Protein AF-G2GE98-F1 (afdb_monomer_lite)

Foldseek 3Di:
DDQAPQPRDDADFEWEADDDPGTGTHHPVRDDPVRVVLVVVLQVLLVLAADADPVGTADQVGDHQYSQLSVQVSVVCVVQQKHFDDAPAQQCLCCLQVVHDDNVPHDDDDQQSASWTWIARNVPRGTFKIKGWDADDDDVVVVCVVCVVRPQKDWDWAFDGSRDPRTIIIIIGRNVRGD

Secondary structure (DSSP, 8-state):
-EE-TTT--EESEEEESSSTTT-EEEETTT--HHHHHHHHHHHHHHTTTS-B-SS-B--TT-TTS-HHHHHHHHHHHHHTTEEEE--S-SS-HHHHHHS---GGG-----TT--S-EEEEETTT-SEEEEEE--BS---HHHHHHHTTT-TTEEEEEES--TT-TTBPEEEEEEGGG--

Radius of gyration: 17.65 Å; chains: 1; bounding box: 40×31×50 Å

Structure (mmCIF, N/CA/C/O backbone):
data_AF-G2GE98-F1
#
_entry.id   AF-G2GE98-F1
#
loop_
_atom_site.group_PDB
_atom_site.id
_atom_site.type_symbol
_atom_site.label_atom_id
_atom_site.label_alt_id
_atom_site.label_comp_id
_atom_site.label_asym_id
_atom_site.label_entity_id
_atom_site.label_seq_id
_atom_site.pdbx_PDB_ins_code
_atom_site.Cartn_x
_atom_site.Cartn_y
_atom_site.Cartn_z
_atom_site.occupancy
_atom_site.B_iso_or_equiv
_atom_site.auth_seq_id
_atom_site.auth_comp_id
_atom_site.auth_asym_id
_atom_site.auth_atom_id
_atom_site.pdbx_PDB_model_num
ATOM 1 N N . MET A 1 1 ? 1.289 8.291 -21.891 1.00 74.69 1 MET A N 1
ATOM 2 C CA . MET A 1 1 ? 2.268 7.396 -22.550 1.00 74.69 1 MET A CA 1
ATOM 3 C C . MET A 1 1 ? 3.601 8.112 -22.538 1.00 74.69 1 MET A C 1
ATOM 5 O O . MET A 1 1 ? 3.590 9.318 -22.749 1.00 74.69 1 MET A O 1
ATOM 9 N N . TYR A 1 2 ? 4.691 7.396 -22.278 1.00 84.94 2 TYR A N 1
ATOM 10 C CA . TYR A 1 2 ? 6.039 7.959 -22.169 1.00 84.94 2 TYR A CA 1
ATOM 11 C C . TYR A 1 2 ? 6.961 7.335 -23.213 1.00 84.94 2 TYR A C 1
ATOM 13 O O . TYR A 1 2 ? 6.657 6.258 -23.744 1.00 84.94 2 TYR A O 1
ATOM 21 N N . ASP A 1 3 ? 8.061 8.016 -23.513 1.00 91.75 3 ASP A N 1
ATOM 22 C CA . ASP A 1 3 ? 9.035 7.545 -24.489 1.00 91.75 3 ASP A CA 1
ATOM 23 C C . ASP A 1 3 ? 9.819 6.366 -23.925 1.00 91.75 3 ASP A C 1
ATOM 25 O O . ASP A 1 3 ? 10.355 6.406 -22.822 1.00 91.75 3 ASP A O 1
ATOM 29 N N . CYS A 1 4 ? 9.811 5.267 -24.675 1.00 93.62 4 CYS A N 1
ATOM 30 C CA . CYS A 1 4 ? 10.489 4.044 -24.286 1.00 93.62 4 CYS A CA 1
ATOM 31 C C . CYS A 1 4 ? 12.004 4.203 -24.396 1.00 93.62 4 CYS A C 1
ATOM 33 O O . CYS A 1 4 ? 12.489 4.448 -25.496 1.00 93.62 4 CYS A O 1
ATOM 35 N N . GLU A 1 5 ? 12.746 3.889 -23.337 1.00 93.25 5 GLU A N 1
ATOM 36 C CA . GLU A 1 5 ? 14.214 3.949 -23.329 1.00 93.25 5 GLU A CA 1
ATOM 37 C C . GLU A 1 5 ? 14.834 3.104 -24.456 1.00 93.25 5 GLU A C 1
ATOM 39 O O . GLU A 1 5 ? 15.703 3.555 -25.192 1.00 93.25 5 GLU A O 1
ATOM 44 N N . GLY A 1 6 ? 14.314 1.892 -24.681 1.00 93.12 6 GLY A N 1
ATOM 45 C CA . GLY A 1 6 ? 14.847 1.004 -25.719 1.00 93.12 6 GLY A CA 1
ATOM 46 C C . GLY A 1 6 ? 14.561 1.397 -27.178 1.00 93.12 6 GLY A C 1
ATOM 47 O O . GLY A 1 6 ? 15.292 0.961 -28.062 1.00 93.12 6 GLY A O 1
ATOM 48 N N . CYS A 1 7 ? 13.501 2.162 -27.484 1.00 94.81 7 CYS A N 1
ATOM 49 C CA . CYS A 1 7 ? 13.139 2.464 -28.886 1.00 94.81 7 CYS A CA 1
ATOM 50 C C . CYS A 1 7 ? 12.783 3.925 -29.188 1.00 94.81 7 CYS A C 1
ATOM 52 O O . CYS A 1 7 ? 12.475 4.238 -30.339 1.00 94.81 7 CYS A O 1
ATOM 54 N N . GLY A 1 8 ? 12.771 4.799 -28.183 1.00 93.62 8 GLY A N 1
ATOM 55 C CA . GLY A 1 8 ? 12.432 6.219 -28.293 1.00 93.62 8 GLY A CA 1
ATOM 56 C C . GLY A 1 8 ? 10.978 6.515 -28.671 1.00 93.62 8 GLY A C 1
ATOM 57 O O . GLY A 1 8 ? 10.659 7.646 -29.014 1.00 93.62 8 GLY A O 1
ATOM 58 N N . ARG A 1 9 ? 10.084 5.515 -28.676 1.00 93.75 9 ARG A N 1
ATOM 59 C CA . ARG A 1 9 ? 8.678 5.692 -29.081 1.00 93.75 9 ARG A CA 1
ATOM 60 C C . ARG A 1 9 ? 7.760 5.769 -27.872 1.00 93.75 9 ARG A C 1
ATOM 62 O O . ARG A 1 9 ? 7.868 4.933 -26.972 1.00 93.75 9 ARG A O 1
ATOM 69 N N . SER A 1 10 ? 6.782 6.670 -27.922 1.00 92.44 10 SER A N 1
ATOM 70 C CA . SER A 1 10 ? 5.720 6.745 -26.922 1.00 92.44 10 SER A CA 1
ATOM 71 C C . SER A 1 10 ? 4.790 5.532 -27.031 1.00 92.44 10 SER A C 1
ATOM 73 O O . SER A 1 10 ? 4.079 5.358 -28.024 1.00 92.44 10 SER A O 1
ATOM 75 N N . ARG A 1 11 ? 4.815 4.650 -26.027 1.00 88.69 11 ARG A N 1
ATOM 76 C CA . ARG A 1 11 ? 4.040 3.394 -25.997 1.00 88.69 11 ARG A CA 1
ATOM 77 C C . ARG A 1 11 ? 3.552 3.079 -24.588 1.00 88.69 11 ARG A C 1
ATOM 79 O O . ARG A 1 11 ? 4.051 3.638 -23.615 1.00 88.69 11 ARG A O 1
ATOM 86 N N . GLN A 1 12 ? 2.597 2.156 -24.481 1.00 89.88 12 GLN A N 1
ATOM 87 C CA . GLN A 1 12 ? 2.296 1.501 -23.207 1.00 89.88 12 GLN A CA 1
ATOM 88 C C . GLN A 1 12 ? 3.499 0.672 -22.737 1.00 89.88 12 GLN A C 1
ATOM 90 O O . GLN A 1 12 ? 4.224 0.088 -23.549 1.00 89.88 12 GLN A O 1
ATOM 95 N N . GLY A 1 13 ? 3.705 0.644 -21.428 1.00 91.69 13 GLY A N 1
ATOM 96 C CA . GLY A 1 13 ? 4.893 0.101 -20.794 1.00 91.69 13 GLY A CA 1
ATOM 97 C C . GLY A 1 13 ? 4.833 0.299 -19.289 1.00 91.69 13 GLY A C 1
ATOM 98 O O . GLY A 1 13 ? 3.772 0.614 -18.753 1.00 91.69 13 GLY A O 1
ATOM 99 N N . LEU A 1 14 ? 5.975 0.106 -18.639 1.00 92.88 14 LEU A N 1
ATOM 100 C CA . LEU A 1 14 ? 6.133 0.255 -17.198 1.00 92.88 14 LEU A CA 1
ATOM 101 C C . LEU A 1 14 ? 7.443 0.967 -16.878 1.00 92.88 14 LEU A C 1
ATOM 103 O O . LEU A 1 14 ? 8.395 0.936 -17.661 1.00 92.88 14 LEU A O 1
ATOM 107 N N . TYR A 1 15 ? 7.477 1.590 -15.707 1.00 92.75 15 TYR A N 1
ATOM 108 C CA . TYR A 1 15 ? 8.665 2.222 -15.158 1.00 92.75 15 TYR A CA 1
ATOM 109 C C . TYR A 1 15 ? 9.501 1.224 -14.358 1.00 92.75 15 TYR A C 1
ATOM 111 O O . TYR A 1 15 ? 9.009 0.623 -13.402 1.00 92.75 15 TYR A O 1
ATOM 119 N N . PHE A 1 16 ? 10.773 1.100 -14.717 1.00 92.88 16 PHE A N 1
ATOM 120 C CA . PHE A 1 16 ? 11.761 0.306 -13.994 1.00 92.88 16 PHE A CA 1
ATOM 121 C C . PHE A 1 16 ? 12.772 1.225 -13.321 1.00 92.88 16 PHE A C 1
ATOM 123 O O . PHE A 1 16 ? 13.366 2.063 -13.992 1.00 92.88 16 PHE A O 1
ATOM 130 N N . GLY A 1 17 ? 12.952 1.053 -12.014 1.00 85.94 17 GLY A N 1
ATOM 131 C CA . GLY A 1 17 ? 13.817 1.865 -11.160 1.00 85.94 17 GLY A CA 1
ATOM 132 C C . GLY A 1 17 ? 13.193 2.078 -9.781 1.00 85.94 17 GLY A C 1
ATOM 133 O O . GLY A 1 17 ? 12.039 1.714 -9.548 1.00 85.94 17 GLY A O 1
ATOM 134 N N . SER A 1 18 ? 13.980 2.651 -8.881 1.00 74.31 18 SER A N 1
ATOM 135 C CA . SER A 1 18 ? 13.683 2.886 -7.458 1.00 74.31 18 SER A CA 1
ATOM 136 C C . SER A 1 18 ? 12.745 4.073 -7.198 1.00 74.31 18 SER A C 1
ATOM 138 O O . SER A 1 18 ? 12.137 4.144 -6.135 1.00 74.31 18 SER A O 1
ATOM 140 N N . GLY A 1 19 ? 12.614 5.028 -8.127 1.00 73.25 19 GLY A N 1
ATOM 141 C CA . GLY A 1 19 ? 11.924 6.277 -7.816 1.00 73.25 19 GLY A CA 1
ATOM 142 C C . GLY A 1 19 ? 11.987 7.359 -8.890 1.00 73.25 19 GLY A C 1
ATOM 143 O O . GLY A 1 19 ? 12.484 7.161 -10.001 1.00 73.25 19 GLY A O 1
ATOM 144 N N . ILE A 1 20 ? 11.466 8.539 -8.535 1.00 72.69 20 ILE A N 1
ATOM 145 C CA . ILE A 1 20 ? 11.510 9.745 -9.374 1.00 72.69 20 ILE A CA 1
ATOM 146 C C . ILE A 1 20 ? 12.971 10.070 -9.705 1.00 72.69 20 ILE A C 1
ATOM 148 O O . ILE A 1 20 ? 13.798 10.196 -8.810 1.00 72.69 20 ILE A O 1
ATOM 152 N N . GLY A 1 21 ? 13.278 10.228 -10.994 1.00 77.31 21 GLY A N 1
ATOM 153 C CA . GLY A 1 21 ? 14.623 10.562 -11.476 1.00 77.31 21 GLY A CA 1
ATOM 154 C C . GLY A 1 21 ? 15.553 9.363 -11.688 1.00 77.31 21 GLY A C 1
ATOM 155 O O . GLY A 1 21 ? 16.530 9.498 -12.417 1.00 77.31 21 GLY A O 1
ATOM 156 N N . GLU A 1 22 ? 15.225 8.193 -11.135 1.00 82.06 22 GLU A N 1
ATOM 157 C CA . GLU A 1 22 ? 15.989 6.947 -11.318 1.00 82.06 22 GLU A CA 1
ATOM 158 C C . GLU A 1 22 ? 15.247 5.926 -12.196 1.00 82.06 22 GLU A C 1
ATOM 160 O O . GLU A 1 22 ? 15.852 4.986 -12.711 1.00 82.06 22 GLU A O 1
ATOM 165 N N . ALA A 1 23 ? 13.936 6.105 -12.393 1.00 86.62 23 ALA A N 1
ATOM 166 C CA . ALA A 1 23 ? 13.114 5.198 -13.179 1.00 86.62 23 ALA A CA 1
ATOM 167 C C . ALA A 1 23 ? 13.094 5.522 -14.682 1.00 86.62 23 ALA A C 1
ATOM 169 O O . ALA A 1 23 ? 12.884 6.662 -15.098 1.00 86.62 23 ALA A O 1
ATOM 170 N N . GLN A 1 24 ? 13.213 4.480 -15.505 1.00 92.19 24 GLN A N 1
ATOM 171 C CA . GLN A 1 24 ? 13.116 4.541 -16.964 1.00 92.19 24 GLN A CA 1
ATOM 172 C C . GLN A 1 24 ? 11.847 3.847 -17.461 1.00 92.19 24 GLN A C 1
ATOM 174 O O . GLN A 1 24 ? 11.447 2.807 -16.934 1.00 92.19 24 GLN A O 1
ATOM 179 N N . TRP A 1 25 ? 11.215 4.399 -18.499 1.00 93.25 25 TRP A N 1
ATOM 180 C CA . TRP A 1 25 ? 10.026 3.804 -19.109 1.00 93.25 25 TRP A CA 1
ATOM 181 C C . TRP A 1 25 ? 10.403 2.769 -20.169 1.00 93.25 25 TRP A C 1
ATOM 183 O O . TRP A 1 25 ? 11.098 3.076 -21.137 1.00 93.25 25 TRP A O 1
ATOM 193 N N . TRP A 1 26 ? 9.878 1.553 -20.038 1.00 94.81 26 TRP A N 1
ATOM 194 C CA . TRP A 1 26 ? 10.122 0.454 -20.971 1.00 94.81 26 TRP A CA 1
ATOM 195 C C . TRP A 1 26 ? 8.810 -0.077 -21.540 1.00 94.81 26 TRP A C 1
ATOM 197 O O . TRP A 1 26 ? 7.964 -0.616 -20.820 1.00 94.81 26 TRP A O 1
ATOM 207 N N . CYS A 1 27 ? 8.643 0.040 -22.861 1.00 94.75 27 CYS A N 1
ATOM 208 C CA . CYS A 1 27 ? 7.503 -0.562 -23.545 1.00 94.75 27 CYS A CA 1
ATOM 209 C C . CYS A 1 27 ? 7.602 -2.090 -23.554 1.00 94.75 27 CYS A C 1
ATOM 211 O O . CYS A 1 27 ? 8.700 -2.644 -23.593 1.00 94.75 27 CYS A O 1
ATOM 213 N N . TRP A 1 28 ? 6.456 -2.771 -23.610 1.00 91.38 28 TRP A N 1
ATOM 214 C CA . TRP A 1 28 ? 6.361 -4.238 -23.567 1.00 91.38 28 TRP A CA 1
ATOM 215 C C . TRP A 1 28 ? 7.289 -4.969 -24.552 1.00 91.38 28 TRP A C 1
ATOM 217 O O . TRP A 1 28 ? 7.833 -6.031 -24.250 1.00 91.38 28 TRP A O 1
ATOM 227 N N . SER A 1 29 ? 7.494 -4.398 -25.743 1.00 94.19 29 SER A N 1
ATOM 228 C CA . SER A 1 29 ? 8.367 -4.979 -26.770 1.00 94.19 29 SER A CA 1
ATOM 229 C C . SER A 1 29 ? 9.858 -4.837 -26.458 1.00 94.19 29 SER A C 1
ATOM 231 O O . SER A 1 29 ? 10.637 -5.665 -26.914 1.00 94.19 29 SER A O 1
ATOM 233 N N . CYS A 1 30 ? 10.251 -3.799 -25.719 1.00 96.12 30 CYS A N 1
ATOM 234 C CA . CYS A 1 30 ? 11.648 -3.497 -25.398 1.00 96.12 30 CYS A CA 1
ATOM 235 C C . CYS A 1 30 ? 12.070 -3.993 -24.015 1.00 96.12 30 CYS A C 1
ATOM 237 O O . CYS A 1 30 ? 13.253 -3.931 -23.705 1.00 96.12 30 CYS A O 1
ATOM 239 N N . GLN A 1 31 ? 11.129 -4.462 -23.194 1.00 95.38 31 GLN A N 1
ATOM 240 C CA . GLN A 1 31 ? 11.455 -5.072 -21.911 1.00 95.38 31 GLN A CA 1
ATOM 241 C C . GLN A 1 31 ? 12.331 -6.317 -22.111 1.00 95.38 31 GLN A C 1
ATOM 243 O O . GLN A 1 31 ? 12.034 -7.154 -22.978 1.00 95.38 31 GLN A O 1
ATOM 248 N N . SER A 1 32 ? 13.380 -6.444 -21.296 1.00 95.50 32 SER A N 1
ATOM 249 C CA . SER A 1 32 ? 14.246 -7.625 -21.261 1.00 95.50 32 SER A CA 1
ATOM 250 C C . SER A 1 32 ? 13.486 -8.869 -20.779 1.00 95.50 32 SER A C 1
ATOM 252 O O . SER A 1 32 ? 12.350 -8.782 -20.305 1.00 95.50 32 SER A O 1
ATOM 254 N N . ALA A 1 33 ? 14.103 -10.046 -20.916 1.00 96.31 33 ALA A N 1
ATOM 255 C CA . ALA A 1 33 ? 13.539 -11.284 -20.377 1.00 96.31 33 ALA A CA 1
ATOM 256 C C . ALA A 1 33 ? 13.35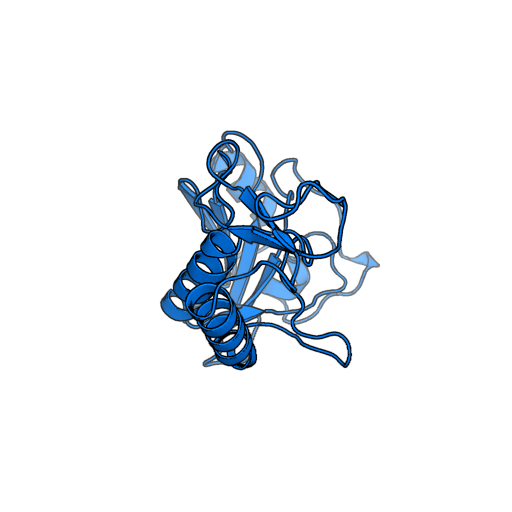3 -11.184 -18.852 1.00 96.31 33 ALA A C 1
ATOM 258 O O . ALA A 1 33 ? 12.239 -11.370 -18.370 1.00 96.31 33 ALA A O 1
ATOM 259 N N . ASP A 1 34 ? 14.395 -10.759 -18.135 1.00 96.31 34 ASP A N 1
ATOM 260 C CA . ASP A 1 34 ? 14.388 -10.601 -16.676 1.00 96.31 34 ASP A CA 1
ATOM 261 C C . ASP A 1 34 ? 13.318 -9.606 -16.203 1.00 96.31 34 ASP A C 1
ATOM 263 O O . ASP A 1 34 ? 12.630 -9.835 -15.212 1.00 96.31 34 ASP A O 1
ATOM 267 N N . GLN A 1 35 ? 13.119 -8.506 -16.937 1.00 95.19 35 GLN A N 1
ATOM 268 C CA . GLN A 1 35 ? 12.072 -7.528 -16.631 1.00 95.19 35 GLN A CA 1
ATOM 269 C C . GLN A 1 35 ? 10.669 -8.136 -16.742 1.00 95.19 35 GLN A C 1
ATOM 271 O O . GLN A 1 35 ? 9.812 -7.873 -15.900 1.00 95.19 35 GLN A O 1
ATOM 276 N N . LYS A 1 36 ? 10.428 -8.957 -17.769 1.00 95.38 36 LYS A N 1
ATOM 277 C CA . LYS A 1 36 ? 9.143 -9.647 -17.960 1.00 95.38 36 LYS A CA 1
ATOM 278 C C . LYS A 1 36 ? 8.921 -10.723 -16.905 1.00 95.38 36 LYS A C 1
ATOM 280 O O . LYS A 1 36 ? 7.807 -10.849 -16.403 1.00 95.38 36 LYS A O 1
ATOM 285 N N . GLU A 1 37 ? 9.967 -11.467 -16.562 1.00 96.38 37 GLU A N 1
ATOM 286 C CA . GLU A 1 37 ? 9.927 -12.465 -15.494 1.00 96.38 37 GLU A CA 1
ATOM 287 C C . GLU A 1 37 ? 9.611 -11.815 -14.143 1.00 96.38 37 GLU A C 1
ATOM 289 O O . GLU A 1 37 ? 8.714 -12.275 -13.437 1.00 96.38 37 GLU A O 1
ATOM 294 N N . LEU A 1 38 ? 10.256 -10.687 -13.828 1.00 95.38 38 LEU A N 1
ATOM 295 C CA . LEU A 1 38 ? 9.966 -9.906 -12.629 1.00 95.38 38 LEU A CA 1
ATOM 296 C C . LEU A 1 38 ? 8.501 -9.451 -12.586 1.00 95.38 38 LEU A C 1
ATOM 298 O O . LEU A 1 38 ? 7.838 -9.653 -11.573 1.00 95.38 38 LEU A O 1
ATOM 302 N N . ILE A 1 39 ? 7.975 -8.881 -13.677 1.00 94.31 39 ILE A N 1
ATOM 303 C CA . ILE A 1 39 ? 6.561 -8.470 -13.746 1.00 94.31 39 ILE A CA 1
ATOM 304 C C . ILE A 1 39 ? 5.640 -9.668 -13.492 1.00 94.31 39 ILE A C 1
ATOM 306 O O . ILE A 1 39 ? 4.743 -9.574 -12.658 1.00 94.31 39 ILE A O 1
ATOM 310 N N . SER A 1 40 ? 5.881 -10.797 -14.166 1.00 93.81 40 SER A N 1
ATOM 311 C CA . SER A 1 40 ? 5.063 -12.004 -14.001 1.00 93.81 40 SER A CA 1
ATOM 312 C C . SER A 1 40 ? 5.087 -12.517 -12.561 1.00 93.81 40 SER A C 1
ATOM 314 O O . SER A 1 40 ? 4.048 -12.884 -12.020 1.00 93.81 40 SER A O 1
ATOM 316 N N . SER A 1 41 ? 6.261 -12.512 -11.926 1.00 95.31 41 SER A N 1
ATOM 317 C CA . SER A 1 41 ? 6.426 -12.913 -10.528 1.00 95.31 41 SER A CA 1
ATOM 318 C C . SER A 1 41 ? 5.648 -11.998 -9.576 1.00 95.31 41 SER A C 1
ATOM 320 O O . SER A 1 41 ? 4.947 -12.476 -8.682 1.00 95.31 41 SER A O 1
ATOM 322 N N . LEU A 1 42 ? 5.698 -10.680 -9.792 1.00 95.50 42 LEU A N 1
ATOM 323 C CA . LEU A 1 42 ? 4.944 -9.712 -8.990 1.00 95.50 42 LEU A CA 1
ATOM 324 C C . LEU A 1 42 ? 3.431 -9.865 -9.173 1.00 95.50 42 LEU A C 1
ATOM 326 O O . LEU A 1 42 ? 2.697 -9.841 -8.186 1.00 95.50 42 LEU A O 1
ATOM 330 N N . ASP A 1 43 ? 2.961 -10.071 -10.404 1.00 93.44 43 ASP A N 1
ATOM 331 C CA . ASP A 1 43 ? 1.541 -10.302 -10.684 1.00 93.44 43 ASP A CA 1
ATOM 332 C C . ASP A 1 43 ? 1.035 -11.606 -10.039 1.00 93.44 43 ASP A C 1
ATOM 334 O O . ASP A 1 43 ? -0.105 -11.672 -9.570 1.00 93.44 43 ASP A O 1
ATOM 338 N N . ASP A 1 44 ? 1.878 -12.640 -9.961 1.00 93.50 44 ASP A N 1
ATOM 339 C CA . ASP A 1 44 ? 1.553 -13.889 -9.270 1.00 93.50 44 ASP A CA 1
ATOM 340 C C . ASP A 1 44 ? 1.500 -13.717 -7.750 1.00 93.50 44 ASP A C 1
ATOM 342 O O . ASP A 1 44 ? 0.531 -14.159 -7.121 1.00 93.50 44 ASP A O 1
ATOM 346 N N . ARG A 1 45 ? 2.479 -13.020 -7.160 1.00 94.88 45 ARG A N 1
ATOM 347 C CA . ARG A 1 45 ? 2.491 -12.687 -5.725 1.00 94.88 45 ARG A CA 1
ATOM 348 C C . ARG A 1 45 ? 1.287 -11.836 -5.325 1.00 94.88 45 ARG A C 1
ATOM 350 O O . ARG A 1 45 ? 0.656 -12.088 -4.297 1.00 94.88 45 ARG A O 1
ATOM 357 N N . ALA A 1 46 ? 0.904 -10.882 -6.172 1.00 95.50 46 ALA A N 1
ATOM 358 C CA . ALA A 1 46 ? -0.218 -9.993 -5.912 1.00 95.50 46 ALA A CA 1
ATOM 359 C C . ALA A 1 46 ? -1.562 -10.725 -5.766 1.00 95.50 46 ALA A C 1
ATOM 361 O O . ALA A 1 46 ? -2.451 -10.201 -5.107 1.00 95.50 46 ALA A O 1
ATOM 362 N N . ARG A 1 47 ? -1.726 -11.956 -6.276 1.00 91.06 47 ARG A N 1
ATOM 363 C CA . ARG A 1 47 ? -2.994 -12.716 -6.184 1.00 91.06 47 ARG A CA 1
ATOM 364 C C . ARG A 1 47 ? -3.470 -12.976 -4.751 1.00 91.06 47 ARG A C 1
ATOM 366 O O . ARG A 1 47 ? -4.659 -13.201 -4.544 1.00 91.06 47 ARG A O 1
ATOM 373 N N . GLY A 1 48 ? -2.555 -13.001 -3.781 1.00 89.56 48 GLY A N 1
ATOM 374 C CA . GLY A 1 48 ? -2.879 -13.184 -2.362 1.00 89.56 48 GLY A CA 1
ATOM 375 C C . GLY A 1 48 ? -3.069 -11.881 -1.584 1.00 89.56 48 GLY A C 1
ATOM 376 O O . GLY A 1 48 ? -3.453 -11.931 -0.416 1.00 89.56 48 GLY A O 1
ATOM 377 N N . VAL A 1 49 ? -2.781 -10.740 -2.215 1.00 96.06 49 VAL A N 1
ATOM 378 C CA . VAL A 1 49 ? -2.647 -9.436 -1.557 1.00 96.06 49 VAL A CA 1
ATOM 379 C C .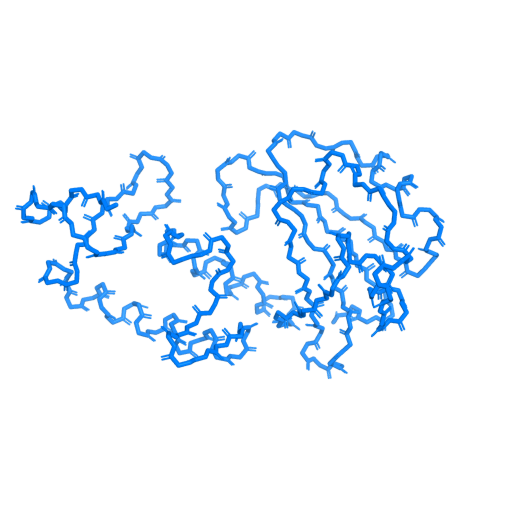 VAL A 1 49 ? -3.579 -8.398 -2.168 1.00 96.06 49 VAL A C 1
ATOM 381 O O . VAL A 1 49 ? -4.183 -7.642 -1.426 1.00 96.06 49 VAL A O 1
ATOM 384 N N . LEU A 1 50 ? -3.720 -8.347 -3.488 1.00 96.44 50 LEU A N 1
ATOM 385 C CA . LEU A 1 50 ? -4.470 -7.326 -4.214 1.00 96.44 50 LEU A CA 1
ATOM 386 C C . LEU A 1 50 ? -5.665 -7.925 -4.961 1.00 96.44 50 LEU A C 1
ATOM 388 O O . LEU A 1 50 ? -5.678 -9.104 -5.323 1.00 96.44 50 LEU A O 1
ATOM 392 N N . ASP A 1 51 ? -6.653 -7.074 -5.225 1.00 92.81 51 ASP A N 1
ATOM 393 C CA . ASP A 1 51 ? -7.791 -7.408 -6.069 1.00 92.81 51 ASP A CA 1
ATOM 394 C C . ASP A 1 51 ? -7.359 -7.487 -7.539 1.00 92.81 51 ASP A C 1
ATOM 396 O O . ASP A 1 51 ? -6.387 -6.863 -7.979 1.00 92.81 51 ASP A O 1
ATOM 400 N N . ARG A 1 52 ? -8.106 -8.270 -8.316 1.00 91.00 52 ARG A N 1
ATOM 401 C CA . ARG A 1 52 ? -7.899 -8.415 -9.754 1.00 91.00 52 ARG A CA 1
ATOM 402 C C . ARG A 1 52 ? -9.213 -8.591 -10.492 1.00 91.00 52 ARG A C 1
ATOM 404 O O . ARG A 1 52 ? -10.160 -9.161 -9.953 1.00 91.00 52 ARG A O 1
ATOM 411 N N . ASP A 1 53 ? -9.227 -8.190 -11.751 1.00 87.12 53 ASP A N 1
ATOM 412 C CA . ASP A 1 53 ? -10.319 -8.459 -12.680 1.00 87.12 53 ASP A CA 1
ATOM 413 C C . ASP A 1 53 ? -9.784 -9.029 -14.006 1.00 87.12 53 ASP A C 1
ATOM 415 O O . ASP A 1 53 ? -8.715 -9.652 -14.048 1.00 87.12 53 ASP A O 1
ATOM 419 N N . ALA A 1 54 ? -10.572 -8.879 -15.073 1.00 85.88 54 ALA A N 1
ATOM 420 C CA . ALA A 1 54 ? -10.207 -9.307 -16.417 1.00 85.88 54 ALA A CA 1
ATOM 421 C C . ALA A 1 54 ? -9.024 -8.514 -17.000 1.00 85.88 54 ALA A C 1
ATOM 423 O O . ALA A 1 54 ? -8.296 -9.061 -17.828 1.00 85.88 54 ALA A O 1
ATOM 424 N N . ASP A 1 55 ? -8.813 -7.275 -16.550 1.00 82.56 55 ASP A N 1
ATOM 425 C CA . ASP A 1 55 ? -7.764 -6.378 -17.036 1.00 82.56 55 ASP A CA 1
ATOM 426 C C . ASP A 1 55 ? -6.452 -6.540 -16.250 1.00 82.56 55 ASP A C 1
ATOM 428 O O . ASP A 1 55 ? -5.391 -6.113 -16.709 1.00 82.56 55 ASP A O 1
ATOM 432 N N . GLY A 1 56 ? -6.496 -7.213 -15.096 1.00 86.56 56 GLY A N 1
ATOM 433 C CA . GLY A 1 56 ? -5.318 -7.637 -14.347 1.00 86.56 56 GLY A CA 1
ATOM 434 C C . GLY A 1 56 ? -5.377 -7.270 -12.870 1.00 86.56 56 GLY A C 1
ATOM 435 O O . GLY A 1 56 ? -6.448 -7.185 -12.273 1.00 86.56 56 GLY A O 1
ATOM 436 N N . VAL A 1 57 ? -4.201 -7.118 -12.262 1.00 90.94 57 VAL A N 1
ATOM 437 C CA . VAL A 1 57 ? -4.046 -6.733 -10.853 1.00 90.94 57 VAL A CA 1
ATOM 438 C C . VAL A 1 57 ? -4.329 -5.241 -10.681 1.00 90.94 57 VAL A C 1
ATOM 440 O O . VAL A 1 57 ? -3.776 -4.401 -11.396 1.00 90.94 57 VAL A O 1
ATOM 443 N N . HIS A 1 58 ? -5.148 -4.906 -9.686 1.00 91.69 58 HIS A N 1
ATOM 444 C CA . HIS A 1 58 ? -5.466 -3.530 -9.314 1.00 91.69 58 HIS A CA 1
ATOM 445 C C . HIS A 1 58 ? -4.402 -2.990 -8.366 1.00 91.69 58 HIS A C 1
ATOM 447 O O . HIS A 1 58 ? -4.524 -3.047 -7.144 1.00 91.69 58 HIS A O 1
ATOM 453 N N . TRP A 1 59 ? -3.331 -2.467 -8.952 1.00 91.75 59 TRP A N 1
ATOM 454 C CA . TRP A 1 59 ? -2.274 -1.791 -8.212 1.00 91.75 59 TRP A CA 1
ATOM 455 C C . TRP A 1 59 ? -2.779 -0.461 -7.629 1.00 91.75 59 TRP A C 1
ATOM 457 O O . TRP A 1 59 ? -3.338 0.352 -8.377 1.00 91.75 59 TRP A O 1
ATOM 467 N N . PRO A 1 60 ? -2.571 -0.185 -6.328 1.00 89.25 60 PRO A N 1
ATOM 468 C CA . PRO A 1 60 ? -2.797 1.148 -5.777 1.00 89.25 60 PRO A CA 1
ATOM 469 C C . PRO A 1 60 ? -2.041 2.218 -6.578 1.00 89.25 60 PRO A C 1
ATOM 471 O O . PRO A 1 60 ? -0.912 1.994 -6.998 1.00 89.25 60 PRO A O 1
ATOM 474 N N . TYR A 1 61 ? -2.690 3.359 -6.829 1.00 82.50 61 TYR A N 1
ATOM 475 C CA . TYR A 1 61 ? -2.239 4.428 -7.750 1.00 82.50 61 TYR A CA 1
ATOM 476 C C . TYR A 1 61 ? -2.182 4.049 -9.238 1.00 82.50 61 TYR A C 1
ATOM 478 O O . TYR A 1 61 ? -1.719 4.826 -10.077 1.00 82.50 61 TYR A O 1
ATOM 486 N N . GLY A 1 62 ? -2.745 2.897 -9.593 1.00 84.25 62 GLY A N 1
ATOM 487 C CA . GLY A 1 62 ? -2.953 2.479 -10.968 1.00 84.25 62 GLY A CA 1
ATOM 488 C C . GLY A 1 62 ? -1.726 1.832 -11.614 1.00 84.25 62 GLY A C 1
ATOM 489 O O . GLY A 1 62 ? -0.697 1.596 -10.980 1.00 84.25 62 GLY A O 1
ATOM 490 N N . PRO A 1 63 ? -1.809 1.530 -12.919 1.00 78.94 63 PRO A N 1
ATOM 491 C CA . PRO A 1 63 ? -0.823 0.694 -13.602 1.00 78.94 63 PRO A CA 1
ATOM 492 C C . PRO A 1 63 ? 0.553 1.355 -13.769 1.00 78.94 63 PRO A C 1
ATOM 494 O O . PRO A 1 63 ? 1.509 0.670 -14.119 1.00 78.94 63 PRO A O 1
ATOM 497 N N . ASN A 1 64 ? 0.678 2.662 -13.529 1.00 79.25 64 ASN A N 1
ATOM 498 C CA . ASN A 1 64 ? 1.913 3.410 -13.781 1.00 79.25 64 ASN A CA 1
ATOM 499 C C . ASN A 1 64 ? 2.870 3.457 -12.583 1.00 79.25 64 ASN A C 1
ATOM 501 O O . ASN A 1 64 ? 3.926 4.077 -12.704 1.00 79.25 64 ASN A O 1
ATOM 505 N N . ILE A 1 65 ? 2.537 2.825 -11.451 1.00 87.69 65 ILE A N 1
ATOM 506 C CA . ILE A 1 65 ? 3.487 2.727 -10.339 1.00 87.69 65 ILE A CA 1
ATOM 507 C C . ILE A 1 65 ? 4.752 1.981 -10.759 1.00 87.69 65 ILE A C 1
ATOM 509 O O . ILE A 1 65 ? 4.701 1.041 -11.565 1.00 87.69 65 ILE A O 1
ATOM 513 N N . TYR A 1 66 ? 5.885 2.411 -10.208 1.00 91.12 66 TYR A N 1
ATOM 514 C CA . TYR A 1 66 ? 7.185 1.831 -10.515 1.00 91.12 66 TYR A CA 1
ATOM 515 C C . TYR A 1 66 ? 7.223 0.358 -10.122 1.00 91.12 66 TYR A C 1
ATOM 517 O O . TYR A 1 66 ? 6.669 -0.044 -9.099 1.00 91.12 66 TYR A O 1
ATOM 525 N N . VAL A 1 67 ? 7.901 -0.456 -10.931 1.00 93.06 67 VAL A N 1
ATOM 526 C CA . VAL A 1 67 ? 8.000 -1.901 -10.694 1.00 93.06 67 VAL A CA 1
ATOM 527 C C . VAL A 1 67 ? 8.649 -2.205 -9.338 1.00 93.06 67 VAL A C 1
ATOM 529 O O . VAL A 1 67 ? 8.235 -3.156 -8.684 1.00 93.06 67 VAL A O 1
ATOM 532 N N . GLN A 1 68 ? 9.585 -1.376 -8.863 1.00 91.38 68 GLN A N 1
ATOM 533 C CA . GLN A 1 68 ? 10.155 -1.543 -7.522 1.00 91.38 68 GLN A CA 1
ATOM 534 C C . GLN A 1 68 ? 9.116 -1.295 -6.418 1.00 91.38 68 GLN A C 1
ATOM 536 O O . GLN A 1 68 ? 8.951 -2.132 -5.542 1.00 91.38 68 GLN A O 1
ATOM 541 N N . MET A 1 69 ? 8.326 -0.222 -6.519 1.00 91.38 69 MET A N 1
ATOM 542 C CA . MET A 1 69 ? 7.267 0.091 -5.545 1.00 91.38 69 MET A CA 1
ATOM 543 C C . MET A 1 69 ? 6.183 -0.993 -5.486 1.00 91.38 69 MET A C 1
ATOM 545 O O . MET A 1 69 ? 5.569 -1.211 -4.445 1.00 91.38 69 MET A O 1
ATOM 549 N N . ARG A 1 70 ? 5.953 -1.716 -6.593 1.00 93.56 70 ARG A N 1
ATOM 550 C CA . ARG A 1 70 ? 5.104 -2.918 -6.593 1.00 93.56 70 ARG A CA 1
ATOM 551 C C . ARG A 1 70 ? 5.671 -4.004 -5.685 1.00 93.56 70 ARG A C 1
ATOM 553 O O . ARG A 1 70 ? 4.917 -4.594 -4.919 1.00 93.56 70 ARG A O 1
ATOM 560 N N . ALA A 1 71 ? 6.972 -4.271 -5.781 1.00 93.94 71 ALA A N 1
ATOM 561 C CA . ALA A 1 71 ? 7.646 -5.237 -4.921 1.00 93.94 71 ALA A CA 1
ATOM 562 C C . ALA A 1 71 ? 7.599 -4.788 -3.455 1.00 93.94 71 ALA A C 1
ATOM 564 O O . ALA A 1 71 ? 7.170 -5.561 -2.602 1.00 93.94 71 ALA A O 1
ATOM 565 N N . ASP A 1 72 ? 7.924 -3.521 -3.189 1.00 92.69 72 ASP A N 1
ATOM 566 C CA . ASP A 1 72 ? 7.948 -2.958 -1.837 1.00 92.69 72 ASP A CA 1
ATOM 567 C C . ASP A 1 72 ? 6.562 -3.006 -1.174 1.00 92.69 72 ASP A C 1
ATOM 569 O O . ASP A 1 72 ? 6.449 -3.311 0.013 1.00 92.69 72 ASP A O 1
ATOM 573 N N . LEU A 1 73 ? 5.489 -2.767 -1.941 1.00 94.19 73 LEU A N 1
ATOM 574 C CA . LEU A 1 73 ? 4.109 -2.901 -1.468 1.00 94.19 73 LEU A CA 1
ATOM 575 C C . LEU A 1 73 ? 3.807 -4.335 -1.048 1.00 94.19 73 LEU A C 1
ATOM 577 O O . LEU A 1 73 ? 3.216 -4.550 0.011 1.00 94.19 73 LEU A O 1
ATOM 581 N N . LEU A 1 74 ? 4.175 -5.312 -1.880 1.00 95.62 74 LEU A N 1
ATOM 582 C CA . LEU A 1 74 ? 3.905 -6.719 -1.595 1.00 95.62 74 LEU A CA 1
ATOM 583 C C . LEU A 1 74 ? 4.701 -7.192 -0.379 1.00 95.62 74 LEU A C 1
ATOM 585 O O . LEU A 1 74 ? 4.119 -7.809 0.508 1.00 95.62 74 LEU A O 1
ATOM 589 N N . ASP A 1 75 ? 5.981 -6.834 -0.288 1.00 94.94 75 ASP A N 1
ATOM 590 C CA . ASP A 1 75 ? 6.829 -7.136 0.869 1.00 94.94 75 ASP A CA 1
ATOM 591 C C . ASP A 1 75 ? 6.268 -6.501 2.153 1.00 94.94 75 ASP A C 1
ATOM 593 O O . ASP A 1 75 ? 6.238 -7.129 3.216 1.00 94.94 75 ASP A O 1
ATOM 597 N N . TRP A 1 76 ? 5.788 -5.257 2.066 1.00 94.06 76 TRP A N 1
ATOM 598 C CA . TRP A 1 76 ? 5.129 -4.563 3.170 1.00 94.06 76 TRP A CA 1
ATOM 599 C C . TRP A 1 76 ? 3.830 -5.264 3.588 1.00 94.06 76 TRP A C 1
ATOM 601 O O . TRP A 1 76 ? 3.624 -5.516 4.775 1.00 94.06 76 TRP A O 1
ATOM 611 N N . ALA A 1 77 ? 2.971 -5.632 2.637 1.00 95.25 77 ALA A N 1
ATOM 612 C CA . ALA A 1 77 ? 1.698 -6.282 2.935 1.00 95.25 77 ALA A CA 1
ATOM 613 C C . ALA A 1 77 ? 1.900 -7.690 3.512 1.00 95.25 77 ALA A C 1
ATOM 615 O O . ALA A 1 77 ? 1.207 -8.074 4.452 1.00 95.25 77 ALA A O 1
ATOM 616 N N . GLU A 1 78 ? 2.874 -8.443 2.996 1.00 94.31 78 GLU A N 1
ATOM 617 C CA . GLU A 1 78 ? 3.265 -9.756 3.516 1.00 94.31 78 GLU A CA 1
ATOM 618 C C . GLU A 1 78 ? 3.806 -9.654 4.945 1.00 94.31 78 GLU A C 1
ATOM 620 O O . GLU A 1 78 ? 3.397 -10.434 5.805 1.00 94.31 78 GLU A O 1
ATOM 625 N N . ARG A 1 79 ? 4.658 -8.659 5.233 1.00 93.12 79 ARG A N 1
ATOM 626 C CA . ARG A 1 79 ? 5.189 -8.409 6.584 1.00 93.12 79 ARG A CA 1
ATOM 627 C C . ARG A 1 79 ? 4.085 -8.207 7.620 1.00 93.12 79 ARG A C 1
ATOM 629 O O . ARG A 1 79 ? 4.250 -8.635 8.759 1.00 93.12 79 ARG A O 1
ATOM 636 N N . TYR A 1 80 ? 2.998 -7.544 7.238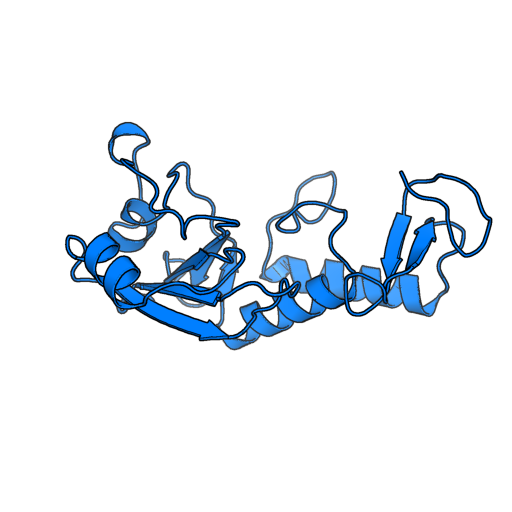 1.00 92.81 80 TYR A N 1
ATOM 637 C CA . TYR A 1 80 ? 1.867 -7.275 8.124 1.00 92.81 80 TYR A CA 1
ATOM 638 C C . TYR A 1 80 ? 0.725 -8.293 7.993 1.00 92.81 80 TYR A C 1
ATOM 640 O O . TYR A 1 80 ? -0.316 -8.069 8.592 1.00 92.81 80 TY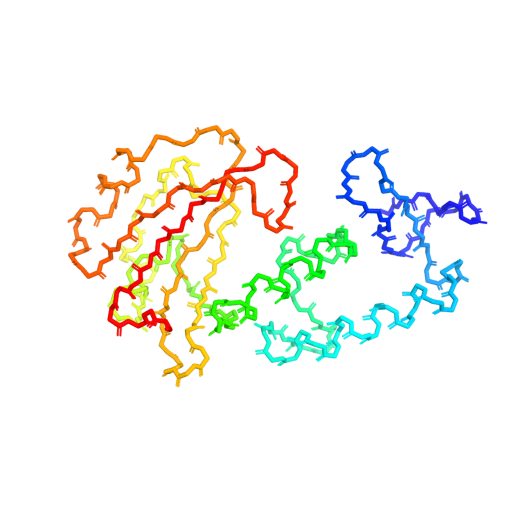R A O 1
ATOM 648 N N . ASP A 1 81 ? 0.877 -9.382 7.230 1.00 95.56 81 ASP A N 1
ATOM 649 C CA . ASP A 1 81 ? -0.194 -10.353 6.936 1.00 95.56 81 ASP A CA 1
ATOM 650 C C . ASP A 1 81 ? -1.504 -9.692 6.447 1.00 95.56 81 ASP A C 1
ATOM 652 O O . ASP A 1 81 ? -2.617 -9.987 6.897 1.00 95.56 81 ASP A O 1
ATOM 656 N N . LEU A 1 82 ? -1.372 -8.756 5.505 1.00 96.50 82 LEU A N 1
ATOM 657 C CA . LEU A 1 82 ? -2.472 -7.957 4.975 1.00 96.50 82 LEU A CA 1
ATOM 658 C C . LEU A 1 82 ? -2.849 -8.346 3.547 1.00 96.50 82 LEU A C 1
ATOM 660 O O . LEU A 1 82 ? -2.023 -8.750 2.730 1.00 96.50 82 LEU A O 1
ATOM 664 N N . LYS A 1 83 ? -4.131 -8.162 3.236 1.00 96.81 83 LYS A N 1
ATOM 665 C CA . LYS A 1 83 ? -4.655 -8.109 1.867 1.00 96.81 83 LYS A CA 1
ATOM 666 C C . LYS A 1 83 ? -5.493 -6.852 1.696 1.00 96.81 83 LYS A C 1
ATOM 668 O O . LYS A 1 83 ? -6.044 -6.344 2.672 1.00 96.81 83 LYS A O 1
ATOM 673 N N . ILE A 1 84 ? -5.613 -6.354 0.477 1.00 96.25 84 ILE A N 1
ATOM 674 C CA . ILE A 1 84 ? -6.402 -5.174 0.172 1.00 96.25 84 ILE A CA 1
ATOM 675 C C . ILE A 1 84 ? -7.856 -5.415 0.589 1.00 96.25 84 ILE A C 1
ATOM 677 O O . ILE A 1 84 ? -8.425 -6.499 0.443 1.00 96.25 84 ILE A O 1
ATOM 681 N N . GLY A 1 85 ? -8.430 -4.391 1.196 1.00 93.81 85 GLY A N 1
ATOM 682 C CA . GLY A 1 85 ? -9.844 -4.272 1.482 1.00 93.81 85 GLY A CA 1
ATOM 683 C C . GLY A 1 85 ? -10.438 -3.176 0.617 1.00 93.81 85 GLY A C 1
ATOM 684 O O . GLY A 1 85 ? -9.741 -2.260 0.183 1.00 93.81 85 GLY A O 1
ATOM 685 N N . ASN A 1 86 ? -11.746 -3.241 0.417 1.00 87.94 86 ASN A N 1
ATOM 686 C CA . ASN A 1 86 ? -12.487 -2.212 -0.290 1.00 87.94 86 ASN A CA 1
ATOM 687 C C . ASN A 1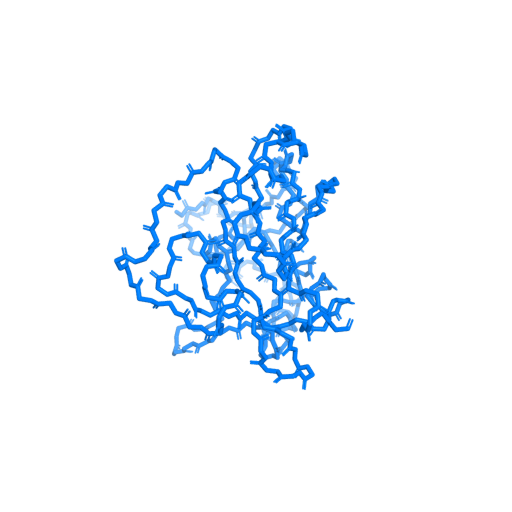 86 ? -13.568 -1.643 0.628 1.00 87.94 86 ASN A C 1
ATOM 689 O O . ASN A 1 86 ? -14.285 -2.380 1.312 1.00 87.94 86 ASN A O 1
ATOM 693 N N . THR A 1 87 ? -13.685 -0.321 0.639 1.00 86.56 87 THR A N 1
ATOM 694 C CA . THR A 1 87 ? -14.721 0.390 1.373 1.00 86.56 87 THR A CA 1
ATOM 695 C C . THR A 1 87 ? -15.274 1.533 0.540 1.00 86.56 87 THR A C 1
ATOM 697 O O . THR A 1 87 ? -14.549 2.278 -0.112 1.00 86.56 87 THR A O 1
ATOM 700 N N . GLY A 1 88 ? -16.593 1.716 0.605 1.00 77.81 88 GLY A N 1
ATOM 701 C CA . GLY A 1 88 ? -17.246 2.904 0.057 1.00 77.81 88 GLY A CA 1
ATOM 702 C C . GLY A 1 88 ? -17.031 4.158 0.911 1.00 77.81 88 GLY A C 1
ATOM 703 O O . GLY A 1 88 ? -17.559 5.214 0.557 1.00 77.81 88 GLY A O 1
ATOM 704 N N . CYS A 1 89 ? -16.324 4.041 2.043 1.00 80.69 89 CYS A N 1
ATOM 705 C CA . CYS A 1 89 ? -16.048 5.159 2.927 1.00 80.69 89 CYS A CA 1
ATOM 706 C C . CYS A 1 89 ? -14.817 5.934 2.493 1.00 80.69 89 CYS A C 1
ATOM 708 O O . CYS A 1 89 ? -13.753 5.372 2.264 1.00 80.69 89 CYS A O 1
ATOM 710 N N . GLN A 1 90 ? -14.954 7.252 2.479 1.00 79.12 90 GLN A N 1
ATOM 711 C CA . GLN A 1 90 ? -13.883 8.153 2.094 1.00 79.12 90 GLN A CA 1
ATOM 712 C C . GLN A 1 90 ? -12.660 8.085 3.025 1.00 79.12 90 GLN A C 1
ATOM 714 O O . GLN A 1 90 ? -11.543 8.108 2.514 1.00 79.12 90 GLN A O 1
ATOM 719 N N . SER A 1 91 ? -12.853 8.003 4.346 1.00 85.19 91 SER A N 1
ATOM 720 C CA . SER A 1 91 ? -11.762 7.865 5.328 1.00 85.19 91 SER A CA 1
ATOM 721 C C . SER A 1 91 ? -11.453 6.412 5.692 1.00 85.19 91 SER A C 1
ATOM 723 O O . SER A 1 91 ? -10.392 6.119 6.219 1.00 85.19 91 SER A O 1
ATOM 725 N N . GLY A 1 92 ? -12.393 5.491 5.473 1.00 89.38 92 GLY A N 1
ATOM 726 C CA . GLY A 1 92 ? -12.265 4.098 5.900 1.00 89.38 92 GLY A CA 1
ATOM 727 C C . GLY A 1 92 ? -12.418 3.854 7.408 1.00 89.38 92 GLY A C 1
ATOM 728 O O . GLY A 1 92 ? -12.603 2.702 7.780 1.00 89.38 92 GLY A O 1
ATOM 729 N N . LEU A 1 93 ? -12.436 4.881 8.269 1.00 90.88 93 LEU A N 1
ATOM 730 C CA . LEU A 1 93 ? -12.454 4.710 9.734 1.00 90.88 93 LEU A CA 1
ATOM 731 C C . LEU A 1 93 ? -13.672 3.945 10.256 1.00 90.88 93 LEU A C 1
ATOM 733 O O . LEU A 1 93 ? -13.525 2.978 10.995 1.00 90.88 93 LEU A O 1
ATOM 737 N N . HIS A 1 94 ? -14.879 4.315 9.824 1.00 90.12 94 HIS A N 1
ATOM 738 C CA . HIS A 1 94 ? -16.094 3.593 10.213 1.00 90.12 94 HIS A CA 1
ATOM 739 C C . HIS A 1 94 ? -16.061 2.125 9.781 1.00 90.12 94 HIS A C 1
ATOM 741 O O . HIS A 1 94 ? -16.469 1.241 10.531 1.00 90.12 94 HIS A O 1
ATOM 747 N N . TRP A 1 95 ? -15.544 1.859 8.580 1.00 92.69 95 TRP A N 1
ATOM 748 C CA . TRP A 1 95 ? -15.363 0.495 8.091 1.00 92.69 95 TRP A CA 1
ATOM 749 C C . TRP A 1 95 ? -14.336 -0.266 8.926 1.00 92.69 95 TRP A C 1
ATOM 751 O O . TRP A 1 95 ? -14.577 -1.420 9.273 1.00 92.69 95 TRP A O 1
ATOM 761 N N . LEU A 1 96 ? -13.238 0.393 9.284 1.00 94.25 96 LEU A N 1
ATOM 762 C CA . LEU A 1 96 ? -12.176 -0.172 10.095 1.00 94.25 96 LEU A CA 1
ATOM 763 C C . LEU A 1 96 ? -12.667 -0.527 11.506 1.00 94.25 96 LEU A C 1
ATOM 765 O O . LEU A 1 96 ? -12.387 -1.618 11.989 1.00 94.25 96 LEU A O 1
ATOM 769 N N . ASP A 1 97 ? -13.442 0.351 12.140 1.00 92.62 97 ASP A N 1
ATOM 770 C CA . ASP A 1 97 ? -13.972 0.161 13.496 1.00 92.62 97 ASP A CA 1
ATOM 771 C C . ASP A 1 97 ? -15.157 -0.824 13.539 1.00 92.62 97 ASP A C 1
ATOM 773 O O . ASP A 1 97 ? -15.190 -1.741 14.361 1.00 92.62 97 ASP A O 1
ATOM 777 N N . LYS A 1 98 ? -16.139 -0.678 12.639 1.00 89.69 98 LYS A N 1
ATOM 778 C CA . LYS A 1 98 ? -17.404 -1.441 12.687 1.00 89.69 98 LYS A CA 1
ATOM 779 C C . LYS A 1 98 ? -17.449 -2.654 11.763 1.00 89.69 98 LYS A C 1
ATOM 781 O O . LYS A 1 98 ? -18.423 -3.407 11.796 1.00 89.69 98 LYS A O 1
ATOM 786 N N . GLY A 1 99 ? -16.457 -2.839 10.895 1.00 89.94 99 GLY A N 1
ATOM 787 C CA . GLY A 1 99 ? -16.471 -3.877 9.860 1.00 89.94 99 GLY A CA 1
ATOM 788 C C . GLY A 1 99 ? -17.335 -3.543 8.637 1.00 89.94 99 GLY A C 1
ATOM 789 O O . GLY A 1 99 ? -17.410 -4.330 7.696 1.00 89.94 99 GLY A O 1
ATOM 790 N N . ARG A 1 100 ? -18.028 -2.400 8.648 1.00 86.38 100 ARG A N 1
ATOM 791 C CA . ARG A 1 100 ? -18.947 -1.940 7.599 1.00 86.38 100 ARG A CA 1
ATOM 792 C C . ARG A 1 100 ? -19.049 -0.425 7.634 1.00 86.38 100 ARG A C 1
ATOM 794 O O . ARG A 1 100 ? -18.811 0.177 8.674 1.00 86.38 100 ARG A O 1
ATOM 801 N N . CYS A 1 101 ? -19.455 0.185 6.529 1.00 83.00 101 CYS A N 1
ATOM 802 C CA . CYS A 1 101 ? -19.713 1.616 6.512 1.00 83.00 101 CYS A CA 1
ATOM 803 C C . CYS A 1 101 ? -20.818 1.988 5.524 1.00 83.00 101 CYS A C 1
ATOM 805 O O . CYS A 1 101 ? -20.806 1.532 4.377 1.00 83.00 101 CYS A O 1
ATOM 807 N N . ALA A 1 102 ? -21.752 2.842 5.952 1.00 71.06 102 ALA A N 1
ATOM 808 C CA . ALA A 1 102 ? -22.668 3.518 5.045 1.00 71.06 102 ALA A CA 1
ATOM 809 C C . ALA A 1 102 ? -22.078 4.869 4.607 1.00 71.06 102 ALA A C 1
ATOM 811 O O . ALA A 1 102 ? -21.600 5.640 5.430 1.00 71.06 102 ALA A O 1
ATOM 812 N N . LYS A 1 103 ? -22.179 5.218 3.314 1.00 65.38 103 LYS A N 1
ATOM 813 C CA . LYS A 1 103 ? -21.611 6.470 2.753 1.00 65.38 103 LYS A CA 1
ATOM 814 C C . LYS A 1 103 ? -21.972 7.745 3.531 1.00 65.38 103 LYS A C 1
ATOM 816 O O . LYS A 1 103 ? -21.204 8.695 3.512 1.00 65.38 103 LYS A O 1
ATOM 821 N N . ARG A 1 104 ? -23.143 7.774 4.177 1.00 65.81 104 ARG A N 1
ATOM 822 C CA . ARG A 1 104 ? -23.646 8.927 4.945 1.00 65.81 104 ARG A CA 1
ATOM 823 C C . ARG A 1 104 ? -22.938 9.127 6.284 1.00 65.81 104 ARG A C 1
ATOM 825 O O . ARG A 1 104 ? -23.046 10.206 6.839 1.00 65.81 104 ARG A O 1
ATOM 832 N N . GLU A 1 105 ? -22.253 8.104 6.783 1.00 66.25 105 GLU A N 1
ATOM 833 C CA . GLU A 1 105 ? -21.530 8.138 8.056 1.00 66.25 105 GLU A CA 1
ATOM 834 C C . GLU A 1 105 ? -20.112 8.705 7.866 1.00 66.25 105 GLU A C 1
ATOM 836 O O . GLU A 1 105 ? -19.465 9.098 8.825 1.00 66.25 105 GLU A O 1
ATOM 841 N N . CYS A 1 106 ? -19.599 8.791 6.635 1.00 67.75 106 CYS A N 1
ATOM 842 C CA . CYS A 1 106 ? -18.253 9.305 6.376 1.00 67.75 106 CYS A CA 1
ATOM 843 C C . CYS A 1 106 ? -18.269 10.834 6.268 1.00 67.75 106 CYS A C 1
ATOM 845 O O . CYS A 1 106 ? -18.642 11.377 5.226 1.00 67.75 106 CYS A O 1
ATOM 847 N N . HIS A 1 107 ? -17.832 11.524 7.320 1.00 62.25 107 HIS A N 1
ATOM 848 C CA . HIS A 1 107 ? -17.626 12.971 7.315 1.00 62.25 107 HIS A CA 1
ATOM 849 C C . HIS A 1 107 ? -16.144 13.318 7.415 1.00 62.25 107 HIS A C 1
ATOM 851 O O . HIS A 1 107 ? -15.426 12.715 8.205 1.00 62.25 107 HIS A O 1
ATOM 857 N N . GLY A 1 108 ? -15.735 14.334 6.649 1.00 60.34 108 GLY A N 1
ATOM 858 C CA . GLY A 1 108 ? -14.428 14.976 6.762 1.00 60.34 108 GLY A CA 1
ATOM 859 C C . GLY A 1 108 ? -13.245 14.117 6.312 1.00 60.34 108 GLY A C 1
ATOM 860 O O . GLY A 1 108 ? -13.212 12.898 6.458 1.00 60.34 108 GLY A O 1
ATOM 861 N N . LYS A 1 109 ? -12.239 14.784 5.755 1.00 69.00 109 LYS A N 1
ATOM 862 C CA . LYS A 1 109 ? -10.908 14.223 5.552 1.00 69.00 109 LYS A CA 1
ATOM 863 C C . LYS A 1 109 ? -9.905 15.254 6.054 1.00 69.00 109 LYS A C 1
ATOM 865 O O . LYS A 1 109 ? -9.724 16.264 5.375 1.00 69.00 109 LYS A O 1
ATOM 870 N N . PRO A 1 110 ? -9.297 15.045 7.232 1.00 71.50 110 PRO A N 1
ATOM 871 C CA . PRO A 1 110 ? -8.046 15.706 7.577 1.00 71.50 110 PRO A CA 1
ATOM 872 C C . PRO A 1 110 ? -7.041 15.633 6.423 1.00 71.50 110 PRO A C 1
ATOM 874 O O . PRO A 1 110 ? -7.097 14.710 5.604 1.00 71.50 110 PRO A O 1
ATOM 877 N N . GLY A 1 111 ? -6.114 16.590 6.364 1.00 77.06 111 GLY A N 1
ATOM 878 C CA . GLY A 1 111 ? -5.191 16.732 5.232 1.00 77.06 111 GLY A CA 1
ATOM 879 C C . GLY A 1 111 ? -4.328 15.493 4.981 1.00 77.06 111 GLY A C 1
ATOM 880 O O . GLY A 1 111 ? -3.947 15.234 3.844 1.00 77.06 111 GLY A O 1
ATOM 881 N N . PHE A 1 112 ? -4.087 14.681 6.015 1.00 82.62 112 PHE A N 1
ATOM 882 C CA . PHE A 1 112 ? -3.295 13.459 5.908 1.00 82.62 112 PHE A CA 1
ATOM 883 C C . PHE A 1 112 ? -4.024 12.285 5.222 1.00 82.62 112 PHE A C 1
ATOM 885 O O . PHE A 1 112 ? -3.376 11.282 4.927 1.00 82.62 112 PHE A O 1
ATOM 892 N N . TYR A 1 113 ? -5.337 12.372 4.948 1.00 85.19 113 TYR A N 1
ATOM 893 C CA . TYR A 1 113 ? -6.080 11.378 4.147 1.00 85.19 113 TYR A CA 1
ATOM 894 C C . TYR A 1 113 ? -5.809 11.543 2.652 1.00 85.19 113 TYR A C 1
ATOM 896 O O . TYR A 1 113 ? -6.721 11.713 1.832 1.00 85.19 113 TYR A O 1
ATOM 904 N N . ASP A 1 114 ? -4.534 11.481 2.315 1.00 84.81 114 ASP A N 1
ATOM 905 C CA . ASP A 1 114 ? -4.052 11.402 0.959 1.00 84.81 114 ASP A CA 1
ATOM 906 C C . ASP A 1 114 ? -3.582 9.979 0.695 1.00 84.81 114 ASP A C 1
ATOM 908 O O . ASP A 1 114 ? -3.079 9.272 1.578 1.00 84.81 114 ASP A O 1
ATOM 912 N N . HIS A 1 115 ? -3.776 9.561 -0.549 1.00 86.81 115 HIS A N 1
ATOM 913 C CA . HIS A 1 115 ? -3.238 8.298 -1.012 1.00 86.81 115 HIS A CA 1
ATOM 914 C C . HIS A 1 115 ? -3.734 7.091 -0.180 1.00 86.81 115 HIS A C 1
ATOM 916 O O . HIS A 1 115 ? -3.023 6.105 -0.006 1.00 86.81 115 HIS A O 1
ATOM 922 N N . THR A 1 116 ? -4.971 7.165 0.327 1.00 90.56 116 THR A N 1
ATOM 923 C CA . THR A 1 116 ? -5.558 6.173 1.236 1.00 90.56 116 THR A CA 1
ATOM 924 C C . THR A 1 116 ? -5.732 4.802 0.582 1.00 90.56 116 THR A C 1
ATOM 926 O O . THR A 1 116 ? -6.349 4.672 -0.475 1.00 90.56 116 THR A O 1
ATOM 929 N N . THR A 1 117 ? -5.281 3.763 1.278 1.00 92.88 117 THR A N 1
ATOM 930 C CA . THR A 1 117 ? -5.556 2.353 0.987 1.00 92.88 117 THR A CA 1
ATOM 931 C C . THR A 1 117 ? -6.145 1.680 2.223 1.00 92.88 117 THR A C 1
ATOM 933 O O . THR A 1 117 ? -5.881 2.075 3.359 1.00 92.88 117 THR A O 1
ATOM 936 N N . THR A 1 118 ? -6.978 0.666 2.017 1.00 95.06 118 THR A N 1
ATOM 937 C CA . THR A 1 118 ? -7.632 -0.069 3.105 1.00 95.06 118 THR A CA 1
ATOM 938 C C . THR A 1 118 ? -7.258 -1.533 3.053 1.00 95.06 118 THR A C 1
ATOM 940 O O . THR A 1 118 ? -7.138 -2.089 1.968 1.00 95.06 118 THR A O 1
ATOM 943 N N . TRP A 1 119 ? -7.080 -2.157 4.215 1.00 96.75 119 TRP A N 1
ATOM 944 C CA . TRP A 1 119 ? -6.482 -3.482 4.328 1.00 96.75 119 TRP A CA 1
ATOM 945 C C . TRP A 1 119 ? -7.208 -4.353 5.352 1.00 96.75 119 TRP A C 1
ATOM 947 O O . TRP A 1 119 ? -7.598 -3.918 6.440 1.00 96.75 119 TRP A O 1
ATOM 957 N N . LEU A 1 120 ? -7.392 -5.611 4.976 1.00 97.25 120 LEU A N 1
ATOM 958 C CA . LEU A 1 120 ? -7.931 -6.683 5.794 1.00 97.25 120 LEU A CA 1
ATOM 959 C C . LEU A 1 120 ? -6.773 -7.515 6.352 1.00 97.25 120 LEU A C 1
ATOM 961 O O . LEU A 1 120 ? -5.811 -7.794 5.637 1.00 97.25 120 LEU A O 1
ATOM 965 N N . SER A 1 121 ? -6.914 -7.991 7.586 1.00 96.44 121 SER A N 1
ATOM 966 C CA . SER A 1 121 ? -6.080 -9.079 8.103 1.00 96.44 121 SER A CA 1
ATOM 967 C C . SER A 1 121 ? -6.342 -10.330 7.265 1.00 96.44 121 SER A C 1
ATOM 969 O O . SER A 1 121 ? -7.500 -10.717 7.069 1.00 96.44 121 SER A O 1
ATOM 971 N N . ARG A 1 122 ? -5.295 -10.978 6.751 1.00 94.81 122 ARG A N 1
ATOM 972 C CA . ARG A 1 122 ? -5.446 -12.241 6.011 1.00 94.81 122 ARG A CA 1
ATOM 973 C C . ARG A 1 122 ? -5.870 -13.369 6.937 1.00 94.81 122 ARG A C 1
ATOM 975 O O . ARG A 1 122 ? -6.698 -14.183 6.536 1.00 94.81 122 ARG A O 1
ATOM 982 N N . THR A 1 123 ? -5.371 -13.362 8.170 1.00 92.44 123 THR A N 1
ATOM 983 C CA . THR A 1 123 ? -5.738 -14.327 9.209 1.00 92.44 123 THR A CA 1
ATOM 984 C C . THR A 1 123 ? -7.225 -14.271 9.576 1.00 92.44 123 THR A C 1
ATOM 986 O O . THR A 1 123 ? -7.891 -15.304 9.606 1.00 92.44 123 THR A O 1
ATOM 989 N N . THR A 1 124 ? -7.780 -13.084 9.843 1.00 93.25 124 THR A N 1
ATOM 990 C CA . THR A 1 124 ? -9.172 -12.966 10.330 1.00 93.25 124 THR A CA 1
ATOM 991 C C . THR A 1 124 ? -10.183 -12.619 9.239 1.00 93.25 124 THR A C 1
ATOM 993 O O . THR A 1 124 ? -11.388 -12.776 9.434 1.00 93.25 124 THR A O 1
ATOM 996 N N . GLY A 1 125 ? -9.722 -12.100 8.100 1.00 94.50 125 GLY A N 1
ATOM 997 C CA . GLY A 1 125 ? -10.569 -11.538 7.049 1.00 94.50 125 GLY A CA 1
ATOM 998 C C . GLY A 1 125 ? -11.260 -10.224 7.432 1.00 94.50 125 GLY A C 1
ATOM 999 O O . GLY A 1 125 ? -12.099 -9.747 6.667 1.00 94.50 125 GLY A O 1
ATOM 1000 N N . ARG A 1 126 ? -10.946 -9.641 8.598 1.00 96.12 126 ARG A N 1
ATOM 1001 C CA . ARG A 1 126 ? -11.585 -8.424 9.123 1.00 96.12 126 ARG A CA 1
ATOM 1002 C C . ARG A 1 126 ? -10.762 -7.169 8.806 1.00 96.12 126 ARG A C 1
ATOM 1004 O O . ARG A 1 126 ? -9.550 -7.281 8.617 1.00 96.12 126 ARG A O 1
ATOM 1011 N N . PRO A 1 127 ? -11.388 -5.976 8.766 1.00 96.75 127 PRO A N 1
ATOM 1012 C CA . PRO A 1 127 ? -10.674 -4.708 8.612 1.00 96.75 127 PRO A CA 1
ATOM 1013 C C . PRO A 1 127 ? -9.608 -4.522 9.683 1.00 96.75 127 PRO A C 1
ATOM 1015 O O . PRO A 1 127 ? -9.918 -4.553 10.872 1.00 96.75 127 PRO A O 1
ATOM 1018 N N . ALA A 1 128 ? -8.364 -4.351 9.245 1.00 97.38 128 ALA A N 1
ATOM 1019 C CA . ALA A 1 128 ? -7.204 -4.295 10.127 1.00 97.38 128 ALA A CA 1
ATOM 1020 C C . ALA A 1 128 ? -6.474 -2.956 10.041 1.00 97.38 128 ALA A C 1
ATOM 1022 O O . ALA A 1 128 ? -5.988 -2.478 11.062 1.00 97.38 128 ALA A O 1
ATOM 1023 N N . LEU A 1 129 ? -6.435 -2.333 8.858 1.00 96.50 129 LEU A N 1
ATOM 1024 C CA . LEU A 1 129 ? -5.670 -1.110 8.646 1.00 96.50 129 LEU A CA 1
ATOM 1025 C C . LEU A 1 129 ? -6.323 -0.183 7.616 1.00 96.50 129 LEU A C 1
ATOM 1027 O O . LEU A 1 129 ? -6.733 -0.602 6.532 1.00 96.50 129 LEU A O 1
ATOM 1031 N N . VAL A 1 130 ? -6.352 1.105 7.942 1.00 95.12 130 VAL A N 1
ATOM 1032 C CA . VAL A 1 130 ? -6.425 2.201 6.972 1.00 95.12 130 VAL A CA 1
ATOM 1033 C C . VAL A 1 130 ? -5.033 2.811 6.897 1.00 95.12 130 VAL A C 1
ATOM 1035 O O . VAL A 1 130 ? -4.483 3.239 7.910 1.00 95.12 130 VAL A O 1
ATOM 1038 N N . PHE A 1 131 ? -4.462 2.842 5.701 1.00 94.62 131 PHE A N 1
ATOM 1039 C CA . PHE A 1 131 ? -3.110 3.324 5.474 1.00 94.62 131 PHE A CA 1
ATOM 1040 C C . PHE A 1 131 ? -3.126 4.536 4.549 1.00 94.62 131 PHE A C 1
ATOM 1042 O O . PHE A 1 131 ? -3.682 4.469 3.454 1.00 94.62 131 PHE A O 1
ATOM 1049 N N . ASN A 1 132 ? -2.528 5.641 4.984 1.00 93.06 132 ASN A N 1
ATOM 1050 C CA . ASN A 1 132 ? -2.416 6.869 4.201 1.00 93.06 132 ASN A CA 1
ATOM 1051 C C . ASN A 1 132 ? -0.945 7.200 3.949 1.00 93.06 132 ASN A C 1
ATOM 1053 O O . ASN A 1 132 ? -0.084 6.893 4.776 1.00 93.06 132 ASN A O 1
ATOM 1057 N N . GLN A 1 133 ? -0.676 7.836 2.810 1.00 91.69 133 GLN A N 1
ATOM 1058 C CA . GLN A 1 133 ? 0.678 8.200 2.379 1.00 91.69 133 GLN A CA 1
ATOM 1059 C C . GLN A 1 133 ? 0.728 9.655 1.898 1.00 91.69 133 GLN A C 1
ATOM 1061 O O . GLN A 1 133 ? 1.001 9.897 0.723 1.00 91.69 133 GLN A O 1
ATOM 1066 N N . PRO A 1 134 ? 0.417 10.638 2.760 1.00 90.81 134 PRO A N 1
ATOM 1067 C CA . PRO A 1 134 ? 0.473 12.039 2.376 1.00 90.81 134 PRO A CA 1
ATOM 1068 C C . PRO A 1 134 ? 1.888 12.508 2.068 1.00 90.81 134 PRO A C 1
ATOM 1070 O O . PRO A 1 134 ? 2.876 12.043 2.644 1.00 90.81 134 PRO A O 1
ATOM 1073 N N . TYR A 1 135 ? 1.958 13.499 1.185 1.00 86.56 135 TYR A N 1
ATOM 1074 C CA . TYR A 1 135 ? 3.170 14.269 0.958 1.00 86.56 135 TYR A CA 1
ATOM 1075 C C . TYR A 1 135 ? 3.451 15.197 2.146 1.00 86.56 135 TYR A C 1
ATOM 1077 O O . TYR A 1 135 ? 2.593 15.980 2.555 1.00 86.56 135 TYR A O 1
ATOM 1085 N N . GLY A 1 136 ? 4.681 15.153 2.663 1.00 83.88 136 GLY A N 1
ATOM 1086 C CA . GLY A 1 136 ? 5.119 15.995 3.777 1.00 83.88 136 GLY A CA 1
ATOM 1087 C C . GLY A 1 136 ? 4.929 15.358 5.155 1.00 83.88 136 GLY A C 1
ATOM 1088 O O . GLY A 1 136 ? 4.482 14.221 5.291 1.00 83.88 136 GLY A O 1
ATOM 1089 N N . GLN A 1 137 ? 5.336 16.088 6.193 1.00 85.38 137 GLN A N 1
ATOM 1090 C CA . GLN A 1 137 ? 5.251 15.617 7.574 1.00 85.38 137 GLN A CA 1
ATOM 1091 C C . GLN A 1 137 ? 3.827 15.756 8.113 1.00 85.38 137 GLN A C 1
ATOM 1093 O O . GLN A 1 137 ? 3.159 16.759 7.869 1.00 85.38 137 GLN A O 1
ATOM 1098 N N . VAL A 1 138 ? 3.398 14.761 8.885 1.00 90.50 138 VAL A N 1
ATOM 1099 C CA . VAL A 1 138 ? 2.099 14.737 9.563 1.00 90.50 138 VAL A CA 1
ATOM 1100 C C . VAL A 1 138 ? 2.332 14.808 11.065 1.00 90.50 138 VAL A C 1
ATOM 1102 O O . VAL A 1 138 ? 3.165 14.066 11.587 1.00 90.50 138 VAL A O 1
ATOM 1105 N N . ASP A 1 139 ? 1.591 15.671 11.761 1.00 91.69 139 ASP A N 1
ATOM 1106 C CA . ASP A 1 139 ? 1.620 15.726 13.222 1.00 91.69 139 ASP A CA 1
ATOM 1107 C C . ASP A 1 139 ? 0.867 14.515 13.810 1.00 91.69 139 ASP A C 1
ATOM 1109 O O . ASP A 1 139 ? -0.341 14.371 13.588 1.00 91.69 139 ASP A O 1
ATOM 1113 N N . PRO A 1 140 ? 1.524 13.641 14.598 1.00 93.00 140 PRO A N 1
ATOM 1114 C CA . PRO A 1 140 ? 0.844 12.533 15.261 1.00 93.00 140 PRO A CA 1
ATOM 1115 C C . PRO A 1 140 ? -0.316 12.967 16.170 1.00 93.00 140 PRO A C 1
ATOM 1117 O O . PRO A 1 140 ? -1.229 12.172 16.394 1.00 93.00 140 PRO A O 1
ATOM 1120 N N . ALA A 1 141 ? -0.299 14.188 16.716 1.00 92.50 141 ALA A N 1
ATOM 1121 C CA . ALA A 1 141 ? -1.399 14.705 17.528 1.00 92.50 141 ALA A CA 1
ATOM 1122 C C . ALA A 1 141 ? -2.673 14.927 16.697 1.00 92.50 141 ALA A C 1
ATOM 1124 O O . ALA A 1 141 ? -3.746 14.519 17.139 1.00 92.50 141 ALA A O 1
ATOM 1125 N N . GLU A 1 142 ? -2.546 15.466 15.479 1.00 91.75 142 GLU A N 1
ATOM 1126 C CA . GLU A 1 142 ? -3.667 15.648 14.544 1.00 91.75 142 GLU A CA 1
ATOM 1127 C C . GLU A 1 142 ? -4.291 14.296 14.170 1.00 91.75 142 GLU A C 1
ATOM 1129 O O . GLU A 1 142 ? -5.513 14.130 14.174 1.00 91.75 142 GLU A O 1
ATOM 1134 N N . VAL A 1 143 ? -3.453 13.283 13.913 1.00 93.25 143 VAL A N 1
ATOM 1135 C CA . VAL A 1 143 ? -3.943 11.931 13.610 1.00 93.25 143 VAL A CA 1
ATOM 1136 C C . VAL A 1 143 ? -4.705 11.357 14.804 1.00 93.25 143 VAL A C 1
ATOM 1138 O O . VAL A 1 143 ? -5.810 10.848 14.628 1.00 93.25 143 VAL A O 1
ATOM 1141 N N . ARG A 1 144 ? -4.170 11.472 16.027 1.00 92.38 144 ARG A N 1
ATOM 1142 C CA . ARG A 1 144 ? -4.855 10.991 17.242 1.00 92.38 144 ARG A CA 1
ATOM 1143 C C . ARG A 1 144 ? -6.187 11.692 17.474 1.00 92.38 144 ARG A C 1
ATOM 1145 O O . ARG A 1 144 ? -7.163 11.026 17.803 1.00 92.38 144 ARG A O 1
ATOM 1152 N N . GLU A 1 145 ? -6.236 13.009 17.296 1.00 90.94 145 GLU A N 1
ATOM 1153 C CA . GLU A 1 145 ? -7.474 13.779 17.413 1.00 90.94 145 GLU A CA 1
ATOM 1154 C C . GLU A 1 145 ? -8.525 13.271 16.418 1.00 90.94 145 GLU A C 1
ATOM 1156 O O . GLU A 1 145 ? -9.662 12.996 16.804 1.00 90.94 145 GLU A O 1
ATOM 1161 N N . SER A 1 146 ? -8.123 13.029 15.167 1.00 89.00 146 SER A N 1
ATOM 1162 C CA . SER A 1 146 ? -9.030 12.578 14.107 1.00 89.00 146 SER A CA 1
ATOM 1163 C C . SER A 1 146 ? -9.646 11.189 14.324 1.00 89.00 146 SER A C 1
ATOM 1165 O O . SER A 1 146 ? -10.693 10.893 13.747 1.00 89.00 146 SER A O 1
ATOM 1167 N N . ILE A 1 147 ? -9.009 10.335 15.134 1.00 92.00 147 ILE A N 1
ATOM 1168 C CA . ILE A 1 147 ? -9.510 8.993 15.461 1.00 92.00 147 ILE A CA 1
ATOM 1169 C C . ILE A 1 147 ? -10.081 8.900 16.879 1.00 92.00 147 ILE A C 1
ATOM 1171 O O . ILE A 1 147 ? -10.477 7.818 17.302 1.00 92.00 147 ILE A O 1
ATOM 1175 N N . SER A 1 148 ? -10.146 10.009 17.618 1.00 92.06 148 SER A N 1
ATOM 1176 C CA . SER A 1 148 ? -10.520 10.022 19.041 1.00 92.06 148 SER A CA 1
ATOM 1177 C C . SER A 1 148 ? -11.925 9.477 19.331 1.00 92.06 148 SER A C 1
ATOM 1179 O O . SER A 1 148 ? -12.165 8.929 20.406 1.00 92.06 148 SER A O 1
ATOM 1181 N N . GLU A 1 149 ? -12.842 9.557 18.365 1.00 89.38 149 GLU A N 1
ATOM 1182 C CA . GLU A 1 149 ? -14.196 8.993 18.460 1.00 89.38 149 GLU A CA 1
ATOM 1183 C C . GLU A 1 149 ? -14.233 7.459 18.309 1.00 89.38 149 GLU A C 1
ATOM 1185 O O . GLU A 1 149 ? -15.269 6.832 18.548 1.00 89.38 149 GLU A O 1
ATOM 1190 N N . TYR A 1 150 ? -13.110 6.838 17.940 1.00 91.12 150 TYR A N 1
ATOM 1191 C CA . TYR A 1 150 ? -12.989 5.410 17.664 1.00 91.12 150 TYR A CA 1
ATOM 1192 C C . TYR A 1 150 ? -12.040 4.743 18.669 1.00 91.12 150 TYR A C 1
ATOM 1194 O O . TYR A 1 150 ? -10.864 4.532 18.378 1.00 91.12 150 TYR A O 1
ATOM 1202 N N . PRO A 1 151 ? -12.531 4.345 19.855 1.00 90.44 151 PRO A N 1
ATOM 1203 C CA . PRO A 1 151 ? -11.679 3.827 20.926 1.00 90.44 151 PRO A CA 1
ATOM 1204 C C . PRO A 1 151 ? -11.023 2.472 20.611 1.00 90.44 151 PRO A C 1
ATOM 1206 O O . PRO A 1 151 ? -10.172 2.029 21.374 1.00 90.44 151 PRO A O 1
ATOM 1209 N N . SER A 1 152 ? -11.432 1.793 19.532 1.00 92.19 152 SER A N 1
ATOM 1210 C CA . SER A 1 152 ? -10.816 0.540 19.074 1.00 92.19 152 SER A CA 1
ATOM 1211 C C . SER A 1 152 ? -9.634 0.751 18.119 1.00 92.19 152 SER A C 1
ATOM 1213 O O . SER A 1 152 ? -8.993 -0.224 17.715 1.00 92.19 152 SER A O 1
ATOM 1215 N N . LEU A 1 153 ? -9.378 2.005 17.728 1.00 95.44 153 LEU A N 1
ATOM 1216 C CA . LEU A 1 153 ? -8.375 2.351 16.737 1.00 95.44 153 LEU A CA 1
ATOM 1217 C C . LEU A 1 153 ? -7.137 2.963 17.383 1.00 95.44 153 LEU A C 1
ATOM 1219 O O . LEU A 1 153 ? -7.224 3.776 18.304 1.00 95.44 153 LEU A O 1
ATOM 1223 N N . THR A 1 154 ? -5.980 2.622 16.832 1.00 95.75 154 THR A N 1
ATOM 1224 C CA . THR A 1 154 ? -4.696 3.233 17.175 1.00 95.75 154 THR A CA 1
ATOM 1225 C C . THR A 1 154 ? -4.042 3.801 15.930 1.00 95.75 154 THR A C 1
ATOM 1227 O O . THR A 1 154 ? -4.323 3.369 14.813 1.00 95.75 154 THR A O 1
ATOM 1230 N N . ALA A 1 155 ? -3.182 4.802 16.111 1.00 95.06 155 ALA A N 1
ATOM 1231 C CA . ALA A 1 155 ? -2.451 5.408 15.011 1.00 95.06 155 ALA A CA 1
ATOM 1232 C C . ALA A 1 155 ? -0.946 5.425 15.258 1.00 95.06 155 ALA A C 1
ATOM 1234 O O . ALA A 1 155 ? -0.478 5.763 16.348 1.00 95.06 155 ALA A O 1
ATOM 1235 N N . GLU A 1 156 ? -0.198 5.120 14.204 1.00 94.06 156 GLU A N 1
ATOM 1236 C CA . GLU A 1 156 ? 1.256 5.188 14.149 1.00 94.06 156 GLU A CA 1
ATOM 1237 C C . GLU A 1 156 ? 1.645 6.052 12.940 1.00 94.06 156 GLU A C 1
ATOM 1239 O O . GLU A 1 156 ? 1.110 5.885 11.843 1.00 94.06 156 GLU A O 1
ATOM 1244 N N . VAL A 1 157 ? 2.572 6.990 13.136 1.00 93.25 157 VAL A N 1
ATOM 1245 C CA . VAL A 1 157 ? 3.176 7.765 12.045 1.00 93.25 157 VAL A CA 1
ATOM 1246 C C . VAL A 1 157 ? 4.613 7.289 11.905 1.00 93.25 157 VAL A C 1
ATOM 1248 O O . VAL A 1 157 ? 5.395 7.375 12.853 1.00 93.25 157 VAL A O 1
ATOM 1251 N N . GLY A 1 158 ? 4.936 6.735 10.744 1.00 86.00 158 GLY A N 1
ATOM 1252 C CA . GLY A 1 158 ? 6.251 6.207 10.415 1.00 86.00 158 GLY A CA 1
ATOM 1253 C C . GLY A 1 158 ? 6.922 6.997 9.291 1.00 86.00 158 GLY A C 1
ATOM 1254 O O . GLY A 1 158 ? 6.284 7.839 8.655 1.00 86.00 158 GLY A O 1
ATOM 1255 N N . PRO A 1 159 ? 8.210 6.721 9.026 1.00 76.62 159 PRO A N 1
ATOM 1256 C CA . PRO A 1 159 ? 8.893 7.255 7.851 1.00 76.62 159 PRO A CA 1
ATOM 1257 C C . PRO A 1 159 ? 8.266 6.729 6.543 1.00 76.62 159 PRO A C 1
ATOM 1259 O O . PRO A 1 159 ? 7.260 6.013 6.556 1.00 76.62 159 PRO A O 1
ATOM 1262 N N . GLU A 1 160 ? 8.870 7.112 5.419 1.00 68.00 160 GLU A N 1
ATOM 1263 C CA . GLU A 1 160 ? 8.485 6.724 4.058 1.00 68.00 160 GLU A CA 1
ATOM 1264 C C . GLU A 1 160 ? 8.143 5.230 3.939 1.00 68.00 160 GLU A C 1
ATOM 1266 O O . GLU A 1 160 ? 8.863 4.360 4.435 1.00 68.00 160 GLU A O 1
ATOM 1271 N N . SER A 1 161 ? 6.994 4.949 3.322 1.00 71.69 161 SER A N 1
ATOM 1272 C CA . SER A 1 161 ? 6.469 3.595 3.121 1.00 71.69 161 SER A CA 1
ATOM 1273 C C . SER A 1 161 ? 6.697 3.131 1.678 1.00 71.69 161 SER A C 1
ATOM 1275 O O . SER A 1 161 ? 7.436 3.757 0.923 1.00 71.69 161 SER A O 1
ATOM 1277 N N . TRP A 1 162 ? 6.069 2.026 1.281 1.00 84.06 162 TRP A N 1
ATOM 1278 C CA . TRP A 1 162 ? 6.268 1.347 -0.001 1.00 84.06 162 TRP A CA 1
ATOM 1279 C C . TRP A 1 162 ? 6.039 2.210 -1.250 1.00 84.06 162 TRP A C 1
ATOM 1281 O O . TRP A 1 162 ? 6.547 1.872 -2.316 1.00 84.06 162 TRP A O 1
ATOM 1291 N N . TYR A 1 163 ? 5.270 3.301 -1.167 1.00 80.94 163 TYR A N 1
ATOM 1292 C CA . TYR A 1 163 ? 5.068 4.195 -2.312 1.00 80.94 163 TYR A CA 1
ATOM 1293 C C . TYR A 1 163 ? 6.255 5.127 -2.568 1.00 80.94 163 TYR A C 1
ATOM 1295 O O . TYR A 1 163 ? 6.357 5.686 -3.655 1.00 80.94 163 TYR A O 1
ATOM 1303 N N . GLY A 1 164 ? 7.158 5.305 -1.603 1.00 72.25 164 GLY A N 1
ATOM 1304 C CA . GLY A 1 164 ? 8.280 6.222 -1.755 1.00 72.25 164 GLY A CA 1
ATOM 1305 C C . GLY A 1 164 ? 7.851 7.676 -2.025 1.00 72.25 164 GLY A C 1
ATOM 1306 O O . GLY A 1 164 ? 6.760 8.115 -1.649 1.00 72.25 164 GLY A O 1
ATOM 1307 N N . ALA A 1 165 ? 8.725 8.427 -2.699 1.00 76.81 165 ALA A N 1
ATOM 1308 C CA . ALA A 1 165 ? 8.534 9.813 -3.130 1.00 76.81 165 ALA A CA 1
ATOM 1309 C C . ALA A 1 165 ? 8.337 10.860 -2.009 1.00 76.81 165 ALA A C 1
ATOM 1311 O O . ALA A 1 165 ? 7.601 11.833 -2.189 1.00 76.81 165 ALA A O 1
ATOM 1312 N N . GLY A 1 166 ? 9.014 10.699 -0.868 1.00 80.00 166 GLY A N 1
ATOM 1313 C CA . GLY A 1 166 ? 8.978 11.665 0.237 1.00 80.00 166 GLY A CA 1
ATOM 1314 C C . GLY A 1 166 ? 7.633 11.704 0.967 1.00 80.00 166 GLY A C 1
ATOM 1315 O O . GLY A 1 166 ? 7.277 12.723 1.567 1.00 80.00 166 GLY A O 1
ATOM 1316 N N . THR A 1 167 ? 6.868 10.615 0.881 1.00 87.00 167 THR A N 1
ATOM 1317 C CA . THR A 1 167 ? 5.619 10.453 1.626 1.00 87.00 167 THR A CA 1
ATOM 1318 C C . THR A 1 167 ? 5.883 10.050 3.073 1.00 87.00 167 THR A C 1
ATOM 1320 O O . THR A 1 167 ? 6.914 9.466 3.401 1.00 87.00 167 THR A O 1
ATOM 1323 N N . THR A 1 168 ? 4.936 10.362 3.953 1.00 90.31 168 THR A N 1
ATOM 1324 C CA . THR A 1 168 ? 4.925 9.897 5.346 1.00 90.31 168 THR A CA 1
ATOM 1325 C C . THR A 1 168 ? 3.927 8.756 5.476 1.00 90.31 168 THR A C 1
ATOM 1327 O O . THR A 1 168 ? 2.805 8.866 4.990 1.00 90.31 168 THR A O 1
ATOM 1330 N N . GLY A 1 169 ? 4.291 7.665 6.150 1.00 92.88 169 GLY A N 1
ATOM 1331 C CA . GLY A 1 169 ? 3.355 6.575 6.410 1.00 92.88 169 GLY A CA 1
ATOM 1332 C C . GLY A 1 169 ? 2.461 6.884 7.609 1.00 92.88 169 GLY A C 1
ATOM 1333 O O . GLY A 1 169 ? 2.954 6.968 8.730 1.00 92.88 169 GLY A O 1
ATOM 1334 N N . VAL A 1 170 ? 1.148 6.997 7.403 1.00 94.75 170 VAL A N 1
ATOM 1335 C CA . VAL A 1 170 ? 0.161 7.111 8.490 1.00 94.75 170 VAL A CA 1
ATOM 1336 C C . VAL A 1 170 ? -0.656 5.828 8.557 1.00 94.75 170 VAL A C 1
ATOM 1338 O O . VAL A 1 170 ? -1.469 5.537 7.677 1.00 94.75 170 VAL A O 1
ATOM 1341 N N . TYR A 1 171 ? -0.447 5.068 9.624 1.00 95.25 171 TYR A N 1
ATOM 1342 C CA . TYR A 1 171 ? -1.083 3.786 9.881 1.00 95.25 171 TYR A CA 1
ATOM 1343 C C . TYR A 1 171 ? -2.192 3.975 10.904 1.00 95.25 171 TYR A C 1
ATOM 1345 O O . TYR A 1 171 ? -1.922 4.450 12.002 1.00 95.25 171 TYR A O 1
ATOM 1353 N N . ILE A 1 172 ? -3.421 3.595 10.564 1.00 95.88 172 ILE A N 1
ATOM 1354 C CA . ILE A 1 172 ? -4.545 3.572 11.502 1.00 95.88 172 ILE A CA 1
ATOM 1355 C C . ILE A 1 172 ? -5.017 2.130 11.626 1.00 95.88 172 ILE A C 1
ATOM 1357 O O . ILE A 1 172 ? -5.634 1.588 10.706 1.00 95.88 172 ILE A O 1
ATOM 1361 N N . TRP A 1 173 ? -4.687 1.504 12.746 1.00 97.12 173 TRP A N 1
ATOM 1362 C CA . TRP A 1 173 ? -4.949 0.099 13.027 1.00 97.12 173 TRP A CA 1
ATOM 1363 C C . TRP A 1 173 ? -6.265 -0.082 13.771 1.00 97.12 173 TRP A C 1
ATOM 1365 O O . TRP A 1 173 ? -6.659 0.771 14.560 1.00 97.12 173 TRP A O 1
ATOM 1375 N N . ASN A 1 174 ? -6.913 -1.226 13.562 1.00 96.56 174 ASN A N 1
ATOM 1376 C CA . ASN A 1 174 ? -7.871 -1.771 14.521 1.00 96.56 174 ASN A CA 1
ATOM 1377 C C . ASN A 1 174 ? -7.139 -2.773 15.422 1.00 96.56 174 ASN A C 1
ATOM 1379 O O . ASN A 1 174 ? -6.746 -3.839 14.945 1.00 96.56 174 ASN A O 1
ATOM 1383 N N . ASP A 1 175 ? -6.991 -2.467 16.711 1.00 90.25 175 ASP A N 1
ATOM 1384 C CA . ASP A 1 175 ? -6.223 -3.302 17.648 1.00 90.25 175 ASP A CA 1
ATOM 1385 C C . ASP A 1 175 ? -6.793 -4.720 17.779 1.00 90.25 175 ASP A C 1
ATOM 1387 O O . ASP A 1 175 ? -6.052 -5.688 17.929 1.00 90.25 175 ASP A O 1
ATOM 1391 N N . GLY A 1 176 ? -8.118 -4.862 17.679 1.00 89.25 176 GLY A N 1
ATOM 1392 C CA . GLY A 1 176 ? -8.796 -6.153 17.789 1.00 89.25 176 GLY A CA 1
ATOM 1393 C C . GLY A 1 176 ? -8.650 -7.048 16.556 1.00 89.25 176 GLY A C 1
ATOM 1394 O O . GLY A 1 176 ? -8.976 -8.232 16.631 1.00 89.25 176 GLY A O 1
ATOM 1395 N N . ASN A 1 177 ? -8.191 -6.494 15.430 1.00 90.88 177 ASN A N 1
ATOM 1396 C CA . ASN A 1 177 ? -7.987 -7.220 14.174 1.00 90.88 177 ASN A CA 1
ATOM 1397 C C . ASN A 1 177 ? -6.537 -7.126 13.668 1.00 90.88 177 ASN A C 1
ATOM 1399 O O . ASN A 1 177 ? -6.272 -7.547 12.538 1.00 90.88 177 ASN A O 1
ATOM 1403 N N . ARG A 1 178 ? -5.621 -6.555 14.464 1.00 83.75 178 ARG A N 1
ATOM 1404 C CA . ARG A 1 178 ? -4.195 -6.498 14.137 1.00 83.75 178 ARG A CA 1
ATOM 1405 C C . ARG A 1 178 ? -3.659 -7.940 14.038 1.00 83.75 178 ARG A C 1
ATOM 1407 O O . ARG A 1 178 ? -3.974 -8.734 14.927 1.00 83.75 178 ARG A O 1
ATOM 1414 N N . PRO A 1 179 ? -2.949 -8.298 12.954 1.00 77.75 179 PRO A N 1
ATOM 1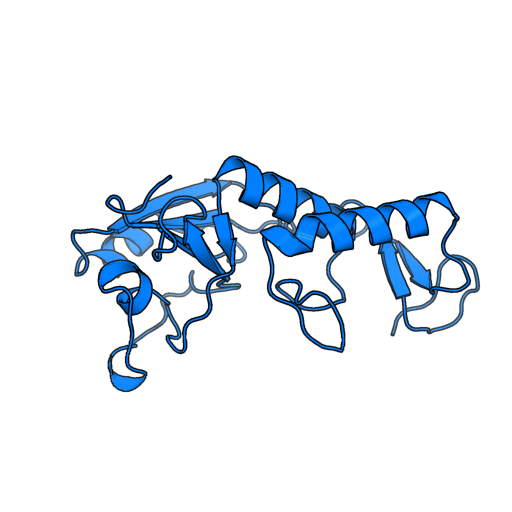415 C CA . PRO A 1 179 ? -2.347 -9.624 12.802 1.00 77.75 179 PRO A CA 1
ATOM 1416 C C . PRO A 1 179 ? -1.276 -9.936 13.849 1.00 77.75 179 PRO A C 1
ATOM 1418 O O . PRO A 1 179 ? -0.653 -8.977 14.365 1.00 77.75 179 PRO A O 1
#

pLDDT: mean 88.99, std 7.97, range [60.34, 97.38]

Organism: NCBI:txid700597

Sequence (179 aa):
MYDCEGCGRSRQGLYFGSGIGEAQWWCWSCQSADQKELISSLDDRARGVLDRDADGVHWPYGPNIYVQMRADLLDWAERYDLKIGNTGCQSGLHWLDKGRCAKRECHGKPGFYDHTTTWLSRTTGRPALVFNQPYGQVDPAEVRESISEYPSLTAEVGPESWYGAGTTGVYIWNDGNRP